Protein AF-A0A9D6YPX1-F1 (afdb_monomer_lite)

Structure (mmCIF, N/CA/C/O backbone):
data_AF-A0A9D6YPX1-F1
#
_entry.id   AF-A0A9D6YPX1-F1
#
loop_
_atom_site.group_PDB
_atom_site.id
_atom_site.type_symbol
_atom_site.label_atom_id
_atom_site.label_alt_id
_atom_site.label_comp_id
_atom_site.label_asym_id
_atom_site.label_entity_id
_atom_site.label_seq_id
_atom_site.pdbx_PDB_ins_code
_atom_site.Cartn_x
_atom_site.Cartn_y
_atom_site.Cartn_z
_atom_site.occupancy
_atom_site.B_iso_or_equiv
_atom_site.auth_seq_id
_atom_site.auth_comp_id
_atom_site.auth_asym_id
_atom_site.auth_atom_id
_atom_site.pdbx_PDB_model_num
ATOM 1 N N . GLU A 1 1 ? -7.934 15.910 8.943 1.00 64.44 1 GLU A N 1
ATOM 2 C CA . GLU A 1 1 ? -8.453 15.601 10.298 1.00 64.44 1 GLU A CA 1
ATOM 3 C C . GLU A 1 1 ? -9.911 15.114 10.303 1.00 64.44 1 GLU A C 1
ATOM 5 O O . GLU A 1 1 ? -10.186 14.083 10.907 1.00 64.44 1 GLU A O 1
ATOM 10 N N . ILE A 1 2 ? -10.821 15.772 9.571 1.00 85.50 2 ILE A N 1
ATOM 11 C CA . ILE A 1 2 ? -12.270 15.467 9.537 1.00 85.50 2 ILE A CA 1
ATOM 12 C C . ILE A 1 2 ? -12.591 13.997 9.208 1.00 85.50 2 ILE A C 1
ATOM 14 O O . ILE A 1 2 ? -13.389 13.378 9.906 1.00 85.50 2 ILE A O 1
ATOM 18 N N . THR A 1 3 ? -11.950 13.401 8.195 1.00 85.50 3 THR A N 1
ATOM 19 C CA . THR A 1 3 ? -12.213 12.003 7.797 1.00 85.50 3 THR A CA 1
ATOM 20 C C . THR A 1 3 ? -11.943 11.014 8.931 1.00 85.50 3 THR A C 1
ATOM 22 O O . THR A 1 3 ? -12.778 10.162 9.215 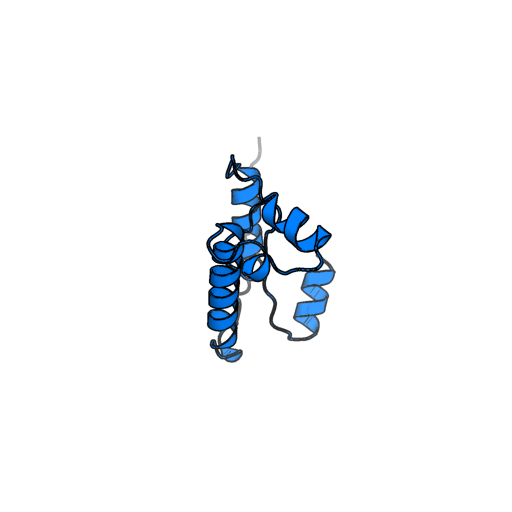1.00 85.50 3 THR A O 1
ATOM 25 N N . ARG A 1 4 ? -10.810 11.160 9.632 1.00 86.38 4 ARG A N 1
ATOM 26 C CA . ARG A 1 4 ? -10.447 10.293 10.765 1.00 86.38 4 ARG A CA 1
ATOM 27 C C . ARG A 1 4 ? -11.451 10.434 11.908 1.00 86.38 4 ARG A C 1
ATOM 29 O O . ARG A 1 4 ? -11.845 9.428 12.488 1.00 86.38 4 ARG A O 1
ATOM 36 N N . MET A 1 5 ? -11.858 11.665 12.228 1.00 86.06 5 MET A N 1
ATOM 37 C CA . MET A 1 5 ? -12.839 11.923 13.288 1.00 86.06 5 MET A CA 1
ATOM 38 C C . MET A 1 5 ? -14.180 11.256 12.975 1.00 86.06 5 MET A C 1
ATOM 40 O O . MET A 1 5 ? -14.659 10.479 13.791 1.00 86.06 5 MET A O 1
ATOM 44 N N . ARG A 1 6 ? -14.699 11.419 11.753 1.00 90.31 6 ARG A N 1
ATOM 45 C CA . ARG A 1 6 ? -15.957 10.785 11.322 1.00 90.31 6 ARG A CA 1
ATOM 46 C C . ARG A 1 6 ? -15.918 9.256 11.369 1.00 90.31 6 ARG A C 1
ATOM 48 O O . ARG A 1 6 ? -16.923 8.623 11.676 1.00 90.31 6 ARG A O 1
ATOM 55 N N . VAL A 1 7 ? -14.777 8.641 11.049 1.00 88.31 7 VAL A N 1
ATOM 56 C CA . VAL A 1 7 ? -14.619 7.179 11.147 1.00 88.31 7 VAL A CA 1
ATOM 57 C C . VAL A 1 7 ? -14.607 6.726 12.611 1.00 88.31 7 VAL A C 1
ATOM 59 O O . VAL A 1 7 ? -15.272 5.745 12.946 1.00 88.31 7 VAL A O 1
ATOM 62 N N . LYS A 1 8 ? -13.934 7.479 13.495 1.00 85.12 8 LYS A N 1
ATOM 63 C CA . LYS A 1 8 ? -13.953 7.231 14.946 1.00 85.12 8 LYS A CA 1
ATOM 64 C C . LYS A 1 8 ? -15.346 7.390 15.552 1.00 85.12 8 LYS A C 1
ATOM 66 O O . LYS A 1 8 ? -15.756 6.529 16.320 1.00 85.12 8 LYS A O 1
ATOM 71 N N . GLU A 1 9 ? -16.077 8.442 15.191 1.00 91.12 9 GLU A N 1
ATOM 72 C CA . GLU A 1 9 ? -17.453 8.693 15.654 1.00 91.12 9 GLU A CA 1
ATOM 73 C C . GLU A 1 9 ? -18.398 7.537 15.305 1.00 91.12 9 GLU A C 1
ATOM 75 O O . GLU A 1 9 ? -19.296 7.210 16.074 1.00 91.12 9 GLU A O 1
ATOM 80 N N . LYS A 1 10 ? -18.163 6.865 14.172 1.00 90.69 10 LYS A N 1
ATOM 81 C CA . LYS A 1 10 ? -18.927 5.682 13.747 1.00 90.69 10 LYS A CA 1
ATOM 82 C C . LYS A 1 10 ? -18.492 4.377 14.425 1.00 90.69 10 LYS A C 1
ATOM 84 O O . LYS A 1 10 ? -19.028 3.322 14.081 1.00 90.69 10 LYS A O 1
ATOM 89 N N . GLY A 1 11 ? -17.511 4.420 15.330 1.00 87.25 11 GLY A N 1
ATOM 90 C CA . GLY A 1 11 ? -16.998 3.246 16.039 1.00 87.25 11 GLY A CA 1
ATOM 91 C C . GLY A 1 11 ? -16.435 2.172 15.106 1.00 87.25 11 GLY A C 1
ATOM 92 O O . GLY A 1 11 ? -16.566 0.984 15.392 1.00 87.25 11 GLY A O 1
ATOM 93 N N . LYS A 1 12 ? -15.883 2.565 13.950 1.00 85.00 12 LYS A N 1
ATOM 94 C CA . LYS A 1 12 ? -15.321 1.628 12.971 1.00 85.00 12 LYS A CA 1
ATOM 95 C C . LYS A 1 12 ? -13.806 1.559 13.104 1.00 85.00 12 LYS A C 1
ATOM 97 O O . LYS A 1 12 ? -13.138 2.592 13.168 1.00 85.00 12 LYS A O 1
ATOM 102 N N . ASP A 1 13 ? -13.278 0.339 13.085 1.00 86.12 13 ASP A N 1
ATOM 103 C CA . ASP A 1 13 ? -11.842 0.116 12.975 1.00 86.12 13 ASP A CA 1
ATOM 104 C C . ASP A 1 13 ? -11.325 0.643 11.636 1.00 86.12 13 ASP A C 1
ATOM 106 O O . ASP A 1 13 ? -11.948 0.471 10.587 1.00 86.12 13 ASP A O 1
ATOM 110 N N . TYR A 1 14 ? -10.164 1.292 11.675 1.00 88.44 14 TYR A N 1
ATOM 111 C CA . TYR A 1 14 ? -9.505 1.830 10.493 1.00 88.44 14 TYR A CA 1
ATOM 112 C C . TYR A 1 14 ? -7.998 1.654 10.587 1.00 88.44 14 TYR A C 1
ATOM 114 O O . TYR A 1 14 ? -7.437 1.576 11.677 1.00 88.44 14 TYR A O 1
ATOM 122 N N . ALA A 1 15 ? -7.346 1.623 9.433 1.00 91.88 15 ALA A N 1
ATOM 123 C CA . ALA A 1 15 ? -5.902 1.565 9.295 1.00 91.88 15 ALA A CA 1
ATOM 124 C C . ALA A 1 15 ? -5.458 2.553 8.219 1.00 91.88 15 ALA A C 1
ATOM 126 O O . ALA A 1 15 ? -6.235 2.889 7.325 1.00 91.88 15 ALA A O 1
ATOM 127 N N . PHE A 1 16 ? -4.205 2.983 8.285 1.00 93.50 16 PHE A N 1
ATOM 128 C CA . PHE A 1 16 ? -3.581 3.707 7.185 1.00 93.50 16 PHE A CA 1
ATOM 129 C C . PHE A 1 16 ? -2.787 2.746 6.305 1.00 93.50 16 PHE A C 1
ATOM 131 O O . PHE A 1 16 ? -2.193 1.795 6.804 1.00 93.50 16 PHE A O 1
ATOM 138 N N . LEU A 1 17 ? -2.756 3.022 5.006 1.00 94.19 17 LEU A N 1
ATOM 139 C CA . LEU A 1 17 ? -1.850 2.413 4.041 1.00 94.19 17 LEU A CA 1
ATOM 140 C C . LEU A 1 17 ? -1.074 3.550 3.392 1.00 94.19 17 LEU A C 1
ATOM 142 O O . LEU A 1 17 ? -1.686 4.502 2.908 1.00 94.19 17 LEU A O 1
ATOM 146 N N . LEU A 1 18 ? 0.251 3.454 3.386 1.00 93.12 18 LEU A N 1
ATOM 147 C CA . LEU A 1 18 ? 1.079 4.355 2.601 1.00 93.12 18 LEU A CA 1
ATOM 148 C C . LEU A 1 18 ? 1.452 3.641 1.303 1.00 93.12 18 LEU A C 1
ATOM 150 O O . LEU A 1 18 ? 2.121 2.609 1.327 1.00 93.12 18 LEU A O 1
ATOM 154 N N . ASN A 1 19 ? 0.975 4.173 0.184 1.00 94.19 19 ASN A N 1
ATOM 155 C CA . ASN A 1 19 ? 1.211 3.641 -1.150 1.00 94.19 19 ASN A CA 1
ATOM 156 C C . ASN A 1 19 ? 1.943 4.657 -2.030 1.00 94.19 19 ASN A C 1
ATOM 158 O O . ASN A 1 19 ? 2.057 5.829 -1.675 1.00 94.19 19 ASN A O 1
ATOM 162 N N . GLN A 1 20 ? 2.432 4.193 -3.183 1.00 92.94 20 GLN A N 1
ATOM 163 C CA . GLN A 1 20 ? 3.216 5.001 -4.121 1.00 92.94 20 GLN A CA 1
ATOM 164 C C . GLN A 1 20 ? 4.482 5.599 -3.474 1.00 92.94 20 GLN A C 1
ATOM 166 O O . GLN A 1 20 ? 4.868 6.734 -3.747 1.00 92.94 20 GLN A O 1
ATOM 171 N N . CYS A 1 21 ? 5.135 4.827 -2.598 1.00 91.81 21 CYS A N 1
ATOM 172 C CA . CYS A 1 21 ? 6.395 5.229 -1.978 1.00 91.81 21 CYS A CA 1
ATOM 173 C C . CYS A 1 21 ? 7.548 5.128 -2.998 1.00 91.81 21 CYS A C 1
ATOM 175 O O . CYS A 1 21 ? 7.735 4.055 -3.574 1.00 91.81 21 CYS A O 1
ATOM 177 N N . PRO A 1 22 ? 8.360 6.178 -3.212 1.00 88.38 22 PRO A N 1
ATOM 178 C CA . PRO A 1 22 ? 9.504 6.109 -4.122 1.00 88.38 22 PRO A CA 1
ATOM 179 C C . PRO A 1 22 ? 10.452 4.937 -3.772 1.00 88.38 22 PRO A C 1
ATOM 181 O O . PRO A 1 22 ? 10.882 4.855 -2.621 1.00 88.38 22 PRO A O 1
ATOM 184 N N . PRO A 1 23 ? 10.811 4.037 -4.714 1.00 76.06 23 PRO A N 1
ATOM 185 C CA . PRO A 1 23 ? 11.587 2.826 -4.409 1.00 76.06 23 PRO A CA 1
ATOM 186 C C . PRO A 1 23 ? 13.024 3.100 -3.956 1.00 76.06 23 PRO A C 1
ATOM 188 O O . PRO A 1 23 ? 13.579 2.343 -3.169 1.00 76.06 23 PRO A O 1
ATOM 191 N N . ALA A 1 24 ? 13.636 4.171 -4.468 1.00 62.25 24 ALA A N 1
ATOM 192 C CA . ALA A 1 24 ? 15.069 4.422 -4.310 1.00 62.25 24 ALA A CA 1
ATOM 193 C C . ALA A 1 24 ? 15.435 5.191 -3.032 1.00 62.25 24 ALA A C 1
ATOM 195 O O . ALA A 1 24 ? 16.614 5.344 -2.729 1.00 62.25 24 ALA A O 1
ATOM 196 N N . GLN A 1 25 ? 14.455 5.697 -2.279 1.00 57.69 25 GLN A N 1
ATOM 197 C CA . GLN A 1 25 ? 14.710 6.462 -1.064 1.00 57.69 25 GLN A CA 1
ATOM 198 C C . GLN A 1 25 ? 13.556 6.239 -0.086 1.00 57.69 25 GLN A C 1
ATOM 200 O O . GLN A 1 25 ? 12.473 6.808 -0.259 1.00 57.69 25 GLN A O 1
ATOM 205 N N . GLN A 1 26 ? 13.807 5.503 1.003 1.00 63.56 26 GLN A N 1
ATOM 206 C CA . GLN A 1 26 ? 13.113 5.760 2.269 1.00 63.56 26 GLN A CA 1
ATOM 207 C C . GLN A 1 26 ? 13.527 7.159 2.730 1.00 63.56 26 GLN A C 1
ATOM 209 O O . GLN A 1 26 ? 14.364 7.351 3.603 1.00 63.56 26 GLN A O 1
ATOM 214 N N . SER A 1 27 ? 13.019 8.171 2.030 1.00 75.69 27 SER A N 1
ATOM 215 C CA . SER A 1 27 ? 13.316 9.553 2.350 1.00 75.69 27 SER A CA 1
ATOM 216 C C . SER A 1 27 ? 12.831 9.820 3.770 1.00 75.69 27 SER A C 1
ATOM 218 O O . SER A 1 27 ? 11.802 9.283 4.193 1.00 75.69 27 SER A O 1
ATOM 220 N N . ALA A 1 28 ? 13.514 10.715 4.483 1.00 83.00 28 ALA A N 1
ATOM 221 C CA . ALA A 1 28 ? 13.088 11.159 5.810 1.00 83.00 28 ALA A CA 1
ATOM 222 C C . ALA A 1 28 ? 11.600 11.575 5.839 1.00 83.00 28 ALA A C 1
ATOM 224 O O . ALA A 1 28 ? 10.923 11.434 6.855 1.00 83.00 28 ALA A O 1
ATOM 225 N N . ARG A 1 29 ? 11.057 12.027 4.698 1.00 84.88 29 ARG A N 1
ATOM 226 C CA . ARG A 1 29 ? 9.636 12.342 4.518 1.00 84.88 29 ARG A CA 1
ATOM 227 C C . ARG A 1 29 ? 8.724 11.114 4.618 1.00 84.88 29 ARG A C 1
ATOM 229 O O . ARG A 1 29 ? 7.686 11.201 5.271 1.00 84.88 29 ARG A O 1
ATOM 236 N N . VAL A 1 30 ? 9.082 9.998 3.979 1.00 87.12 30 VAL A N 1
ATOM 237 C CA . VAL A 1 30 ? 8.313 8.741 4.041 1.00 87.12 30 VAL A CA 1
ATOM 238 C C . VAL A 1 30 ? 8.333 8.194 5.465 1.00 87.12 30 VAL A C 1
ATOM 240 O O . VAL A 1 30 ? 7.280 7.864 6.006 1.00 87.12 30 VAL A O 1
ATOM 243 N N . GLU A 1 31 ? 9.500 8.187 6.111 1.00 88.00 31 GLU A N 1
ATOM 244 C CA . GLU A 1 31 ? 9.630 7.730 7.497 1.00 88.00 31 GLU A CA 1
ATOM 245 C C . GLU A 1 31 ? 8.841 8.593 8.484 1.00 88.00 31 GLU A C 1
ATOM 247 O O . GLU A 1 31 ? 8.141 8.070 9.354 1.00 88.00 31 GLU A O 1
ATOM 252 N N . LEU A 1 32 ? 8.928 9.920 8.355 1.00 88.75 32 LEU A N 1
ATOM 253 C CA . LEU A 1 32 ? 8.187 10.848 9.205 1.00 88.75 32 LEU A CA 1
ATOM 254 C C . LEU A 1 32 ? 6.676 10.664 9.028 1.00 88.75 32 LEU A C 1
ATOM 256 O O . LEU A 1 32 ? 5.942 10.596 10.016 1.00 88.75 32 LEU A O 1
ATOM 260 N N . GLY A 1 33 ? 6.218 10.525 7.781 1.00 88.88 33 GLY A N 1
ATOM 261 C CA . GLY A 1 33 ? 4.823 10.226 7.467 1.00 88.88 33 GLY A CA 1
ATOM 262 C C . GLY A 1 33 ? 4.371 8.900 8.077 1.00 88.88 33 GLY A C 1
ATOM 263 O O . GLY A 1 33 ? 3.332 8.849 8.736 1.00 88.88 33 GLY A O 1
ATOM 264 N N . ALA A 1 34 ? 5.176 7.845 7.937 1.00 90.94 34 ALA A N 1
ATOM 265 C CA . ALA A 1 34 ? 4.889 6.536 8.511 1.00 90.94 34 ALA A CA 1
ATOM 266 C C . ALA A 1 34 ? 4.766 6.598 10.044 1.00 90.94 34 ALA A C 1
ATOM 268 O O . ALA A 1 34 ? 3.775 6.123 10.602 1.00 90.94 34 ALA A O 1
ATOM 269 N N . LYS A 1 35 ? 5.713 7.258 10.728 1.00 90.38 35 LYS A N 1
ATOM 270 C CA . LYS A 1 35 ? 5.681 7.455 12.189 1.00 90.38 35 LYS A CA 1
ATOM 271 C C . LYS A 1 35 ? 4.431 8.221 12.632 1.00 90.38 35 LYS A C 1
ATOM 273 O O . LYS A 1 35 ? 3.764 7.810 13.583 1.00 90.38 35 LYS A O 1
ATOM 278 N N . ALA A 1 36 ? 4.070 9.291 11.923 1.00 90.88 36 ALA A N 1
ATOM 279 C CA . ALA A 1 36 ? 2.875 10.074 12.227 1.00 90.88 36 ALA A CA 1
ATOM 280 C C . ALA A 1 36 ? 1.580 9.257 12.050 1.00 90.88 36 ALA A C 1
ATOM 282 O O . ALA A 1 36 ? 0.699 9.289 12.911 1.00 90.88 36 ALA A O 1
ATOM 283 N N . LEU A 1 37 ? 1.462 8.488 10.962 1.00 90.88 37 LEU A N 1
ATOM 284 C CA . LEU A 1 37 ? 0.296 7.636 10.696 1.00 90.88 37 LEU A CA 1
ATOM 285 C C . LEU A 1 37 ? 0.176 6.496 11.713 1.00 90.88 37 LEU A C 1
ATOM 287 O O . LEU A 1 37 ? -0.923 6.226 12.208 1.00 90.88 37 LEU A O 1
ATOM 291 N N . GLN A 1 38 ? 1.302 5.883 12.085 1.00 90.25 38 GLN A N 1
ATOM 292 C CA . GLN A 1 38 ? 1.348 4.858 13.123 1.00 90.25 38 GLN A CA 1
ATOM 293 C C . GLN A 1 38 ? 0.793 5.395 14.449 1.00 90.25 38 GLN A C 1
ATOM 295 O O . GLN A 1 38 ? -0.083 4.759 15.039 1.00 90.25 38 GLN A O 1
ATOM 300 N N . ALA A 1 39 ? 1.217 6.594 14.867 1.00 88.25 39 ALA A N 1
ATOM 301 C CA . ALA A 1 39 ? 0.744 7.241 16.092 1.00 88.25 39 ALA A CA 1
ATOM 302 C C . ALA A 1 39 ? -0.761 7.589 16.073 1.00 88.25 39 ALA A C 1
ATOM 304 O O . ALA A 1 39 ? -1.393 7.667 17.125 1.00 88.25 39 ALA A O 1
ATOM 305 N N . MET A 1 40 ? -1.363 7.782 14.893 1.00 84.88 40 MET A N 1
ATOM 306 C CA . MET A 1 40 ? -2.764 8.206 14.757 1.00 84.88 40 MET A CA 1
ATOM 307 C C . MET A 1 40 ? -3.799 7.071 14.709 1.00 84.88 40 MET A C 1
ATOM 309 O O . MET A 1 40 ? -4.991 7.339 14.899 1.00 84.88 40 MET A O 1
ATOM 313 N N . GLY A 1 41 ? -3.410 5.832 14.402 1.00 77.19 41 GLY A N 1
ATOM 314 C CA . GLY A 1 41 ? -4.386 4.739 14.238 1.00 77.19 41 GLY A CA 1
ATOM 315 C C . GLY A 1 41 ? -3.855 3.425 13.665 1.00 77.19 41 GLY A C 1
ATOM 316 O O . GLY A 1 41 ? -4.651 2.554 13.309 1.00 77.19 41 GLY A O 1
ATOM 317 N N . GLY A 1 42 ? -2.533 3.264 13.583 1.00 85.06 42 GLY A N 1
ATOM 318 C CA . GLY A 1 42 ? -1.886 2.070 13.046 1.00 85.06 42 GLY A CA 1
ATOM 319 C C . GLY A 1 42 ? -1.762 2.087 11.522 1.00 85.06 42 GLY A C 1
ATOM 320 O O . GLY A 1 42 ? -2.744 2.268 10.798 1.00 85.06 42 GLY A O 1
ATOM 321 N N . LEU A 1 43 ? -0.541 1.852 11.061 1.00 92.44 43 LEU A N 1
ATOM 322 C CA . LEU A 1 43 ? -0.135 1.758 9.669 1.00 92.44 43 LEU A CA 1
ATOM 323 C C . LEU A 1 43 ? -0.031 0.281 9.270 1.00 92.44 43 LEU A C 1
ATOM 325 O O . LEU A 1 43 ? 0.481 -0.538 10.033 1.00 92.44 43 LEU A O 1
ATOM 329 N N . LEU A 1 44 ? -0.557 -0.067 8.099 1.00 94.31 44 LEU A N 1
ATOM 330 C CA . LEU A 1 44 ? -0.361 -1.382 7.499 1.00 94.31 44 LEU A CA 1
ATOM 331 C C . LEU A 1 44 ? 1.076 -1.515 6.993 1.00 94.31 44 LEU A C 1
ATOM 333 O O . LEU A 1 44 ? 1.690 -0.537 6.569 1.00 94.31 44 LEU A O 1
ATOM 337 N N . ALA A 1 45 ? 1.578 -2.743 7.031 1.00 90.94 45 ALA A N 1
ATOM 338 C CA . ALA A 1 45 ? 2.864 -3.114 6.460 1.00 90.94 45 ALA A CA 1
ATOM 339 C C . ALA A 1 45 ? 2.640 -4.110 5.307 1.00 90.94 45 ALA A C 1
ATOM 341 O O . ALA A 1 45 ? 1.699 -4.903 5.397 1.00 90.94 45 ALA A O 1
ATOM 342 N N . PRO A 1 46 ? 3.479 -4.093 4.259 1.00 92.81 46 PRO A N 1
ATOM 343 C CA . PRO A 1 46 ? 4.581 -3.159 4.024 1.00 92.81 46 PRO A CA 1
ATOM 344 C C . PRO A 1 46 ? 4.080 -1.781 3.552 1.00 92.81 46 PRO A C 1
ATOM 346 O O . PRO A 1 46 ? 2.898 -1.597 3.249 1.00 92.81 46 PRO A O 1
ATOM 349 N N . LEU A 1 47 ? 4.987 -0.800 3.480 1.00 93.31 47 LEU A N 1
ATOM 350 C CA . LEU A 1 47 ? 4.741 0.393 2.664 1.00 93.31 47 LEU A CA 1
ATOM 351 C C . LEU A 1 47 ? 4.778 -0.039 1.195 1.00 93.31 47 LEU A C 1
ATOM 353 O O . LEU A 1 47 ? 5.698 -0.746 0.794 1.00 93.31 47 LEU A O 1
ATOM 357 N N . VAL A 1 48 ? 3.804 0.386 0.394 1.00 94.44 48 VAL A N 1
ATOM 358 C CA . VAL A 1 48 ? 3.713 -0.042 -1.008 1.00 94.44 48 VAL A CA 1
ATOM 359 C C . VAL A 1 48 ? 4.491 0.928 -1.886 1.00 94.44 48 VAL A C 1
ATOM 361 O O . VAL A 1 48 ? 4.167 2.122 -1.943 1.00 94.44 48 VAL A O 1
ATOM 364 N N . SER A 1 49 ? 5.512 0.427 -2.579 1.00 93.56 49 SER A N 1
ATOM 365 C CA . SER A 1 49 ? 6.338 1.245 -3.460 1.00 93.56 49 SER A CA 1
ATOM 366 C C . SER A 1 49 ? 5.616 1.626 -4.755 1.00 93.56 49 SER A C 1
ATOM 368 O O . SER A 1 49 ? 4.769 0.896 -5.265 1.00 93.56 49 SER A O 1
ATOM 370 N N . SER A 1 50 ? 5.967 2.773 -5.335 1.00 93.69 50 SER A N 1
ATOM 371 C CA . SER A 1 50 ? 5.567 3.123 -6.700 1.00 93.69 50 SER A CA 1
ATOM 372 C C . SER A 1 50 ? 6.394 2.293 -7.685 1.00 93.69 50 SER A C 1
ATOM 374 O O . SER A 1 50 ? 7.577 2.573 -7.891 1.00 93.69 50 SER A O 1
ATOM 376 N N . ARG A 1 51 ? 5.787 1.256 -8.267 1.00 93.56 51 ARG A N 1
ATOM 377 C CA . ARG A 1 51 ? 6.421 0.343 -9.233 1.00 93.56 51 ARG A CA 1
ATOM 378 C C . ARG A 1 51 ? 5.665 0.345 -10.554 1.00 93.56 51 ARG A C 1
ATOM 380 O O . ARG A 1 51 ? 4.441 0.469 -10.562 1.00 93.56 51 ARG A O 1
ATOM 387 N N . VAL A 1 52 ? 6.402 0.139 -11.644 1.00 96.06 52 VAL A N 1
ATOM 388 C CA . VAL A 1 52 ? 5.842 0.031 -12.999 1.00 96.06 52 VAL A CA 1
ATOM 389 C C . VAL A 1 52 ? 4.891 -1.164 -13.113 1.00 96.06 52 VAL A C 1
ATOM 391 O O . VAL A 1 52 ? 3.837 -1.023 -13.718 1.00 96.06 52 VAL A O 1
ATOM 394 N N . ASP A 1 53 ? 5.174 -2.287 -12.442 1.00 97.56 53 ASP A N 1
ATOM 395 C CA . ASP A 1 53 ? 4.306 -3.477 -12.446 1.00 97.56 53 ASP A CA 1
ATOM 396 C C . ASP A 1 53 ? 2.850 -3.165 -12.065 1.00 97.56 53 ASP A C 1
ATOM 398 O O . ASP A 1 53 ? 1.934 -3.711 -12.673 1.00 97.56 53 ASP A O 1
ATOM 402 N N . TYR A 1 54 ? 2.608 -2.254 -11.110 1.00 97.38 54 TYR A N 1
ATOM 403 C CA . TYR A 1 54 ? 1.242 -1.839 -10.757 1.00 97.38 54 TYR A CA 1
ATOM 404 C C . TYR A 1 54 ? 0.544 -1.106 -11.910 1.00 97.38 54 TYR A C 1
ATOM 406 O O . TYR A 1 54 ? -0.656 -1.283 -12.112 1.00 97.38 54 TYR A O 1
ATOM 414 N N . GLN A 1 55 ? 1.283 -0.282 -12.656 1.00 97.19 55 GLN A N 1
ATOM 415 C CA . GLN A 1 55 ? 0.758 0.477 -13.792 1.00 97.19 55 GLN A CA 1
ATOM 416 C C . GLN A 1 55 ? 0.505 -0.438 -14.996 1.00 97.19 55 GLN A C 1
ATOM 418 O O . GLN A 1 55 ? -0.561 -0.358 -15.604 1.00 97.19 55 GLN A O 1
ATOM 423 N N . GLU A 1 56 ? 1.427 -1.355 -15.296 1.00 98.19 56 GLU A N 1
ATOM 424 C CA . GLU A 1 56 ? 1.264 -2.318 -16.390 1.00 98.19 56 GLU A CA 1
ATOM 425 C C . GLU A 1 56 ? 0.148 -3.328 -16.118 1.00 98.19 56 GLU A C 1
ATOM 427 O O . GLU A 1 56 ? -0.669 -3.591 -17.003 1.00 98.19 56 GLU A O 1
ATOM 432 N N . ALA A 1 57 ? 0.042 -3.836 -14.886 1.00 98.31 57 ALA A N 1
ATOM 433 C CA . ALA A 1 57 ? -1.067 -4.700 -14.497 1.00 98.31 57 ALA A CA 1
ATOM 434 C C . ALA A 1 57 ? -2.413 -3.979 -14.685 1.00 98.31 57 ALA A C 1
ATOM 436 O O . ALA A 1 57 ? -3.312 -4.516 -15.334 1.00 98.31 57 ALA A O 1
ATOM 437 N N . ALA A 1 58 ? -2.523 -2.725 -14.224 1.00 97.69 58 ALA A N 1
ATOM 438 C CA . ALA A 1 58 ? -3.727 -1.917 -14.405 1.00 97.69 58 ALA A CA 1
ATOM 439 C C . ALA A 1 58 ? -4.061 -1.676 -15.888 1.00 97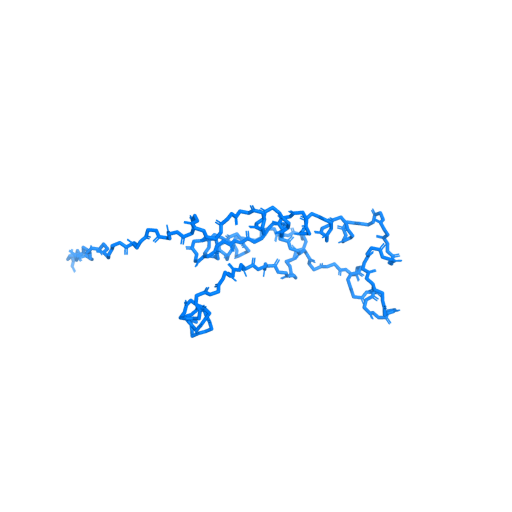.69 58 ALA A C 1
ATOM 441 O O . ALA A 1 58 ? -5.220 -1.812 -16.280 1.00 97.69 58 ALA A O 1
ATOM 442 N N . ARG A 1 59 ? -3.057 -1.384 -16.730 1.00 98.19 59 ARG A N 1
ATOM 443 C CA . ARG A 1 59 ? -3.229 -1.199 -18.183 1.00 98.19 59 ARG A CA 1
ATOM 444 C C . ARG A 1 59 ? -3.801 -2.445 -18.867 1.00 98.19 59 ARG A C 1
ATOM 446 O O . ARG A 1 59 ? -4.548 -2.322 -19.833 1.00 98.19 59 ARG A O 1
ATOM 453 N N . LEU A 1 60 ? -3.456 -3.631 -18.371 1.00 98.31 60 LEU A N 1
ATOM 454 C CA . LEU A 1 60 ? -3.929 -4.920 -18.882 1.00 98.31 60 LEU A CA 1
ATOM 455 C C . LEU A 1 60 ? -5.213 -5.422 -18.197 1.00 98.31 60 LEU A C 1
ATOM 457 O O . LEU A 1 60 ? -5.676 -6.514 -18.526 1.00 98.31 60 LEU A O 1
ATOM 461 N N . GLY A 1 61 ? -5.779 -4.664 -17.251 1.00 98.12 61 GLY A N 1
ATOM 462 C CA . GLY A 1 61 ? -6.957 -5.077 -16.482 1.00 98.12 61 GLY A CA 1
ATOM 463 C C . GLY A 1 61 ? -6.691 -6.244 -15.526 1.00 98.12 61 GLY A C 1
ATOM 464 O O . GLY A 1 61 ? -7.594 -7.031 -15.261 1.00 98.12 61 GLY A O 1
ATOM 465 N N . ARG A 1 62 ? -5.454 -6.381 -15.039 1.00 98.50 62 ARG A N 1
ATOM 466 C CA . ARG A 1 62 ? -4.995 -7.468 -14.164 1.00 98.50 62 ARG A CA 1
ATOM 467 C C . ARG A 1 62 ? -4.569 -6.951 -12.794 1.00 98.50 62 ARG A C 1
ATOM 469 O O . ARG A 1 62 ? -4.159 -5.800 -12.642 1.00 98.50 62 ARG A O 1
ATOM 476 N N . GLY A 1 63 ? -4.583 -7.831 -11.799 1.00 97.88 63 GLY A N 1
ATOM 477 C CA . GLY A 1 63 ? -3.827 -7.641 -10.565 1.00 97.88 63 GLY A CA 1
ATOM 478 C C . GLY A 1 63 ? -2.335 -7.928 -10.770 1.00 97.88 63 GLY A C 1
ATOM 479 O O . GLY A 1 63 ? -1.953 -8.735 -11.616 1.00 97.88 63 GLY A O 1
ATOM 480 N N . VAL A 1 64 ? -1.460 -7.329 -9.956 1.00 98.12 64 VAL A N 1
ATOM 481 C CA . VAL A 1 64 ? -0.005 -7.588 -10.041 1.00 98.12 64 VAL A CA 1
ATOM 482 C C . VAL A 1 64 ? 0.364 -9.055 -9.818 1.00 98.12 64 VAL A C 1
ATOM 484 O O . VAL A 1 64 ? 1.307 -9.536 -10.432 1.00 98.12 64 VAL A O 1
ATOM 487 N N . GLY A 1 65 ? -0.423 -9.788 -9.022 1.00 98.25 65 GLY A N 1
ATOM 488 C CA . GLY A 1 65 ? -0.260 -11.234 -8.843 1.00 98.25 65 GLY A CA 1
ATOM 489 C C . GLY A 1 65 ? -0.628 -12.075 -10.070 1.00 98.25 65 GLY A C 1
ATOM 490 O O . GLY A 1 65 ? -0.207 -13.219 -10.148 1.00 98.25 65 GLY A O 1
ATOM 491 N N . GLU A 1 66 ? -1.384 -11.526 -11.024 1.00 98.44 66 GLU A N 1
ATOM 492 C CA . GLU A 1 66 ? -1.735 -12.175 -12.299 1.00 98.44 66 GLU A CA 1
ATOM 493 C C . GLU A 1 66 ? -0.834 -11.700 -13.450 1.00 98.44 66 GLU A C 1
ATOM 495 O O . GLU A 1 66 ? -0.678 -12.384 -14.460 1.00 98.44 66 GLU A O 1
ATOM 500 N N . PHE A 1 67 ? -0.282 -10.491 -13.329 1.00 98.38 67 PHE A N 1
ATOM 501 C CA . PHE A 1 67 ? 0.641 -9.912 -14.299 1.00 98.38 67 PHE A CA 1
ATOM 502 C C . PHE A 1 67 ? 2.057 -10.481 -14.149 1.00 98.38 67 PHE A C 1
ATOM 504 O O . PHE A 1 67 ? 2.619 -10.974 -15.122 1.00 98.38 67 PHE A O 1
ATOM 511 N N . ASN A 1 68 ? 2.608 -10.434 -12.933 1.00 98.25 68 ASN A N 1
ATOM 512 C CA . ASN A 1 68 ? 3.941 -10.929 -12.603 1.00 98.25 68 ASN A CA 1
ATOM 513 C C . ASN A 1 68 ? 3.904 -11.601 -11.213 1.00 98.25 68 ASN A C 1
ATOM 515 O O . ASN A 1 68 ? 4.219 -10.952 -10.211 1.00 98.25 68 ASN A O 1
ATOM 519 N N . PRO A 1 69 ? 3.477 -12.878 -11.126 1.00 98.19 69 PRO A N 1
ATOM 520 C CA . PRO A 1 69 ? 3.227 -13.567 -9.853 1.00 98.19 69 PRO A CA 1
ATOM 521 C C . PRO A 1 69 ? 4.444 -13.649 -8.920 1.00 98.19 69 PRO A C 1
ATOM 523 O O . PRO A 1 69 ? 4.287 -13.666 -7.693 1.00 98.19 69 PRO A O 1
ATOM 526 N N . ASP A 1 70 ? 5.643 -13.674 -9.501 1.00 98.00 70 ASP A N 1
ATOM 527 C CA . ASP A 1 70 ? 6.925 -13.771 -8.796 1.00 98.00 70 ASP A CA 1
ATOM 528 C C . ASP A 1 70 ? 7.612 -12.402 -8.645 1.00 98.00 70 ASP A C 1
ATOM 530 O O . ASP A 1 70 ? 8.718 -12.297 -8.119 1.00 98.00 70 ASP A O 1
ATOM 534 N N . GLY A 1 71 ? 6.952 -11.330 -9.094 1.00 97.06 71 GLY A N 1
ATOM 535 C CA . GLY A 1 71 ? 7.448 -9.966 -8.994 1.00 97.06 71 GLY A CA 1
ATOM 536 C C . GLY A 1 71 ? 7.320 -9.375 -7.592 1.00 97.06 71 GLY A C 1
ATOM 537 O O . GLY A 1 71 ? 6.419 -9.708 -6.818 1.00 97.06 71 GLY A O 1
ATOM 538 N N . VAL A 1 72 ? 8.170 -8.389 -7.303 1.00 96.38 72 VAL A N 1
ATOM 539 C CA . VAL A 1 72 ? 8.192 -7.691 -6.005 1.00 96.38 72 VAL A CA 1
ATOM 540 C C . VAL A 1 72 ? 6.854 -7.005 -5.699 1.00 96.38 72 VAL A C 1
ATOM 542 O O . VAL A 1 72 ? 6.419 -6.970 -4.555 1.00 96.38 72 VAL A O 1
ATOM 545 N N . ALA A 1 73 ? 6.148 -6.493 -6.714 1.00 96.94 73 ALA A N 1
ATOM 546 C CA . ALA A 1 73 ? 4.820 -5.906 -6.517 1.00 96.94 73 ALA A CA 1
ATOM 547 C C . ALA A 1 73 ? 3.776 -6.951 -6.072 1.00 96.94 73 ALA A C 1
ATOM 549 O O . ALA A 1 73 ? 2.927 -6.672 -5.225 1.00 96.94 73 ALA A O 1
ATOM 550 N N . ALA A 1 74 ? 3.838 -8.170 -6.615 1.00 98.31 74 ALA A N 1
ATOM 551 C CA . ALA A 1 74 ? 2.965 -9.258 -6.185 1.00 98.31 74 ALA A CA 1
ATOM 552 C C . ALA A 1 74 ? 3.288 -9.700 -4.751 1.00 98.31 74 ALA A C 1
ATOM 554 O O . ALA A 1 74 ? 2.374 -9.950 -3.962 1.00 98.31 74 ALA A O 1
ATOM 555 N N . GLU A 1 75 ? 4.572 -9.746 -4.392 1.00 97.88 75 GLU A N 1
ATOM 556 C CA . GLU A 1 75 ? 5.022 -10.007 -3.025 1.00 97.88 75 GLU A CA 1
ATOM 557 C C . GLU A 1 75 ? 4.518 -8.947 -2.034 1.00 97.88 75 GLU A C 1
ATOM 559 O O . GLU A 1 75 ? 3.863 -9.309 -1.057 1.00 97.88 75 GLU A O 1
ATOM 564 N N . GLU A 1 76 ? 4.677 -7.655 -2.336 1.00 96.69 76 GLU A N 1
ATOM 565 C CA . GLU A 1 76 ? 4.150 -6.554 -1.513 1.00 96.69 76 GLU A CA 1
ATOM 566 C C . GLU A 1 76 ? 2.639 -6.694 -1.249 1.00 96.69 76 GLU A C 1
ATOM 568 O O .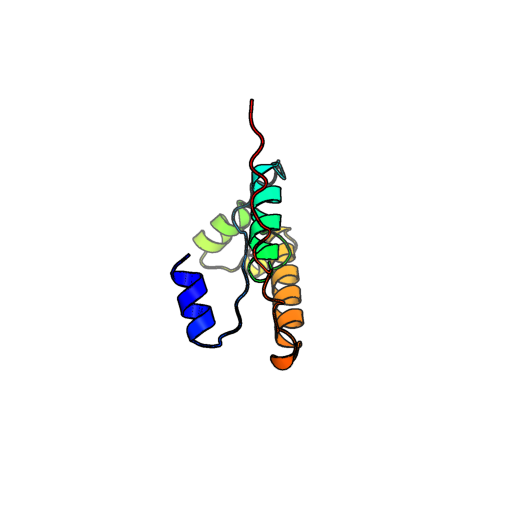 GLU A 1 76 ? 2.173 -6.465 -0.131 1.00 96.69 76 GLU A O 1
ATOM 573 N N . MET A 1 77 ? 1.852 -7.108 -2.251 1.00 97.75 77 MET A N 1
ATOM 574 C CA . MET A 1 77 ? 0.412 -7.342 -2.074 1.00 97.75 77 MET A CA 1
ATOM 575 C C . MET A 1 77 ? 0.109 -8.569 -1.208 1.00 97.75 77 MET A C 1
ATOM 577 O O . MET A 1 77 ? -0.835 -8.535 -0.410 1.00 97.75 77 MET A O 1
ATOM 581 N N . ARG A 1 78 ? 0.902 -9.643 -1.319 1.00 98.19 78 ARG A N 1
ATOM 582 C CA . ARG A 1 78 ? 0.775 -10.823 -0.445 1.00 98.19 78 ARG A CA 1
ATOM 583 C C . ARG A 1 78 ? 1.067 -10.460 1.010 1.00 98.19 78 ARG A C 1
ATOM 585 O O . ARG A 1 78 ? 0.293 -10.838 1.896 1.00 98.19 78 ARG A O 1
ATOM 592 N N . GLU A 1 79 ? 2.128 -9.699 1.257 1.00 97.75 79 GLU A N 1
ATOM 593 C CA . GLU A 1 79 ? 2.489 -9.223 2.593 1.00 97.75 79 GLU A CA 1
ATOM 594 C C . GLU A 1 79 ? 1.438 -8.262 3.163 1.00 97.75 79 GLU A C 1
ATOM 596 O O . GLU A 1 79 ? 0.998 -8.426 4.305 1.00 97.75 79 GLU A O 1
ATOM 601 N N . LEU A 1 80 ? 0.947 -7.319 2.349 1.00 97.06 80 LEU A N 1
ATOM 602 C CA . LEU A 1 80 ? -0.122 -6.401 2.744 1.00 97.06 80 LEU A CA 1
ATOM 603 C C . LEU A 1 80 ? -1.381 -7.170 3.157 1.00 97.06 80 LEU A C 1
ATOM 605 O O . LEU A 1 80 ? -1.988 -6.888 4.196 1.00 97.06 80 LEU A O 1
ATOM 609 N N . TRP A 1 81 ? -1.755 -8.191 2.384 1.00 96.75 81 TRP A N 1
ATOM 610 C CA . TRP A 1 81 ? -2.890 -9.043 2.719 1.00 96.75 81 TRP A CA 1
ATOM 611 C C . TRP A 1 81 ? -2.667 -9.828 4.016 1.00 96.75 81 TRP A C 1
ATOM 613 O O . TRP A 1 81 ? -3.595 -9.996 4.812 1.00 96.75 81 TRP A O 1
ATOM 623 N N . ALA A 1 82 ? -1.443 -10.290 4.279 1.00 96.38 82 ALA A N 1
ATOM 624 C CA . ALA A 1 82 ? -1.098 -10.918 5.551 1.00 96.38 82 ALA A CA 1
ATOM 625 C C . ALA A 1 82 ? -1.258 -9.945 6.735 1.00 96.38 82 ALA A C 1
ATOM 627 O O . ALA A 1 82 ? -1.862 -10.321 7.744 1.00 96.38 82 ALA A O 1
ATOM 628 N N . SER A 1 83 ? -0.817 -8.690 6.591 1.00 93.81 83 SER A N 1
ATOM 629 C CA . SER A 1 83 ? -0.979 -7.638 7.606 1.00 93.81 83 SER A CA 1
ATOM 630 C C . SER A 1 83 ? -2.452 -7.332 7.899 1.00 93.81 83 SER A C 1
ATOM 632 O O . SER A 1 83 ? -2.872 -7.298 9.061 1.00 93.81 83 SER A O 1
ATOM 634 N N . ILE A 1 84 ? -3.275 -7.212 6.851 1.00 94.25 84 ILE A N 1
ATOM 635 C CA . ILE A 1 84 ? -4.726 -7.019 6.978 1.00 94.25 84 ILE A CA 1
ATOM 636 C C . ILE A 1 84 ? -5.358 -8.197 7.727 1.00 94.25 84 ILE A C 1
ATOM 638 O O . ILE A 1 84 ? -6.065 -7.991 8.716 1.00 94.25 84 ILE A O 1
ATOM 642 N N . LYS A 1 85 ? -5.063 -9.438 7.318 1.00 94.56 85 LYS A N 1
ATOM 643 C CA . LYS A 1 85 ? -5.579 -10.645 7.988 1.00 94.56 85 LYS A CA 1
ATOM 644 C C . LYS A 1 85 ? -5.176 -10.704 9.459 1.00 94.56 85 LYS A C 1
ATOM 646 O O . LYS A 1 85 ? -5.997 -11.078 10.293 1.00 94.56 85 LYS A O 1
ATOM 651 N N . HIS A 1 86 ? -3.938 -10.345 9.792 1.00 91.56 86 HIS A N 1
ATOM 652 C CA . HIS A 1 86 ? -3.479 -10.305 11.179 1.00 91.56 86 HIS A CA 1
ATOM 653 C C . HIS A 1 86 ? -4.289 -9.300 12.008 1.00 91.56 86 HIS A C 1
ATOM 655 O O . HIS A 1 86 ? -4.728 -9.618 13.113 1.00 91.56 86 HIS A O 1
ATOM 661 N N . ARG A 1 87 ? -4.559 -8.114 11.453 1.00 88.62 87 ARG A N 1
ATOM 662 C CA . ARG A 1 87 ? -5.346 -7.080 12.129 1.00 88.62 87 ARG A CA 1
ATOM 663 C C . ARG A 1 87 ? -6.805 -7.487 12.328 1.00 88.62 87 ARG A C 1
ATOM 665 O O . ARG A 1 87 ? -7.333 -7.273 13.412 1.00 88.62 87 ARG A O 1
ATOM 672 N N . LEU A 1 88 ? -7.428 -8.109 11.327 1.00 89.88 88 LEU A N 1
ATOM 673 C CA . LEU A 1 88 ? -8.819 -8.575 11.405 1.00 89.88 88 LEU A CA 1
ATOM 674 C C . LEU A 1 88 ? -9.022 -9.703 12.427 1.00 89.88 88 LEU A C 1
ATOM 676 O O . LEU A 1 88 ? -10.098 -9.822 13.002 1.00 89.88 88 LEU A O 1
ATOM 680 N N . LYS A 1 89 ? -7.995 -10.523 12.677 1.00 87.88 89 LYS A N 1
ATOM 681 C CA . LYS A 1 89 ? -8.037 -11.575 13.706 1.00 87.88 89 LYS A CA 1
ATOM 682 C C . LYS A 1 89 ? -7.974 -11.028 15.134 1.00 87.88 89 LYS A C 1
ATOM 684 O O . LYS A 1 89 ? -8.268 -11.763 16.074 1.00 87.88 89 LYS A O 1
ATOM 689 N N . LYS A 1 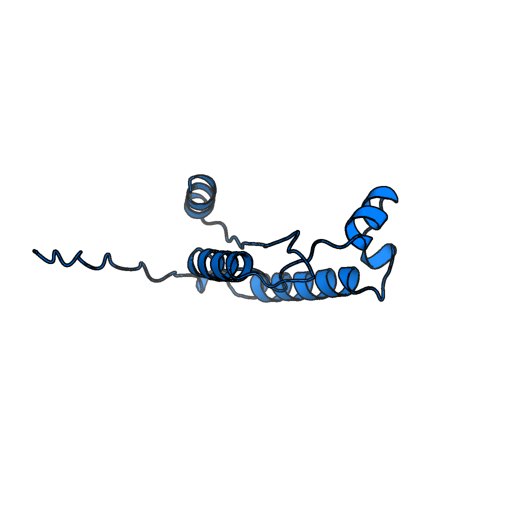90 ? -7.573 -9.767 15.323 1.00 74.94 90 LYS A N 1
ATOM 690 C CA . LYS A 1 90 ? -7.515 -9.150 16.647 1.00 74.94 90 LYS A CA 1
ATOM 691 C C . LYS A 1 90 ? -8.937 -8.750 17.066 1.00 74.94 90 LYS A C 1
ATOM 693 O O . LYS A 1 90 ? -9.559 -7.960 16.361 1.00 74.94 90 LYS A O 1
ATOM 698 N N . PRO A 1 91 ? -9.471 -9.253 18.194 1.00 60.81 91 PRO A N 1
ATOM 699 C CA . PRO A 1 91 ? -10.813 -8.888 18.628 1.00 60.81 91 PRO A CA 1
ATOM 700 C C . PRO A 1 91 ? -10.899 -7.373 18.875 1.00 60.81 91 PRO A C 1
ATOM 702 O O . PRO A 1 91 ? -10.032 -6.792 19.536 1.00 60.81 91 PRO A O 1
ATOM 705 N N . ALA A 1 92 ? -11.972 -6.749 18.373 1.00 58.75 92 ALA A N 1
ATOM 706 C CA . ALA A 1 92 ? -12.224 -5.298 18.384 1.00 58.75 92 ALA A CA 1
ATOM 707 C C . ALA A 1 92 ? -12.187 -4.643 19.789 1.00 58.75 92 ALA A C 1
ATOM 709 O O . ALA A 1 92 ? -12.133 -3.425 19.927 1.00 58.75 92 ALA A O 1
ATOM 710 N N . SER A 1 93 ? -12.148 -5.444 20.858 1.00 49.62 93 SER A N 1
ATOM 711 C CA . SER A 1 93 ? -12.062 -4.998 22.253 1.00 49.62 93 SER A CA 1
ATOM 712 C C . SER A 1 93 ? -10.685 -4.457 22.679 1.00 49.62 93 SER A C 1
ATOM 714 O O . SER A 1 93 ? -10.582 -3.864 23.754 1.00 49.62 93 SER A O 1
ATOM 716 N N . ALA A 1 94 ? -9.616 -4.662 21.902 1.00 49.19 94 ALA A N 1
ATOM 717 C CA . ALA A 1 94 ? -8.252 -4.318 22.329 1.00 49.19 94 ALA A CA 1
ATOM 718 C C . ALA A 1 94 ? -7.772 -2.916 21.895 1.00 49.19 94 ALA A C 1
ATOM 720 O O . ALA A 1 94 ? -6.667 -2.510 22.253 1.00 49.19 94 ALA A O 1
ATOM 721 N N . ALA A 1 95 ? -8.572 -2.158 21.137 1.00 50.62 95 ALA A N 1
ATOM 722 C CA . ALA A 1 95 ? -8.206 -0.832 20.633 1.00 50.62 95 ALA A CA 1
ATOM 723 C C . ALA A 1 95 ? -8.690 0.317 21.543 1.00 50.62 95 ALA A C 1
ATOM 725 O O . ALA A 1 95 ? -9.179 1.338 21.067 1.00 50.62 95 ALA A O 1
ATOM 726 N N . LYS A 1 96 ? -8.531 0.200 22.868 1.00 42.12 96 LYS A N 1
ATOM 727 C CA . LYS A 1 96 ? -8.568 1.390 23.735 1.00 42.12 96 LYS A CA 1
ATOM 728 C C . LYS A 1 96 ? -7.256 2.151 23.542 1.00 42.12 96 LYS A C 1
ATOM 730 O O . LYS A 1 96 ? -6.246 1.823 24.155 1.00 42.12 96 LYS A O 1
ATOM 735 N N . THR A 1 97 ? -7.250 3.142 22.652 1.00 44.28 97 THR A N 1
ATOM 736 C CA . THR A 1 97 ? -6.142 4.103 22.557 1.00 44.28 97 THR A CA 1
ATOM 737 C C . THR A 1 97 ? -6.046 4.862 23.888 1.00 44.28 97 THR A C 1
ATOM 739 O O . THR A 1 97 ? -7.047 5.460 24.290 1.00 44.28 97 THR A O 1
ATOM 742 N N . PRO A 1 98 ? -4.892 4.879 24.582 1.00 40.97 98 PRO A N 1
ATOM 743 C CA . PRO A 1 98 ? -4.715 5.768 25.717 1.00 40.97 98 PRO A CA 1
ATOM 744 C C . PRO A 1 98 ? -4.808 7.207 25.208 1.00 40.97 98 PRO A C 1
ATOM 746 O O . PRO A 1 98 ? -4.046 7.624 24.336 1.00 40.97 98 PRO A O 1
ATOM 749 N N . SER A 1 99 ? -5.775 7.958 25.727 1.00 40.75 99 SER A N 1
ATOM 750 C CA . SER A 1 99 ? -5.883 9.398 25.527 1.00 40.75 99 SER A CA 1
ATOM 751 C C . SER A 1 99 ? -4.583 10.053 25.998 1.00 40.75 99 SER A C 1
ATOM 753 O O . SER A 1 99 ? -4.308 10.082 27.201 1.00 40.75 99 SER A O 1
ATOM 755 N N . ALA A 1 100 ? -3.771 10.554 25.067 1.00 40.97 100 ALA A N 1
ATOM 756 C CA . ALA A 1 100 ? -2.617 11.373 25.401 1.00 40.97 100 ALA A CA 1
ATOM 757 C C . ALA A 1 100 ? -3.119 12.619 26.149 1.00 40.97 100 ALA A C 1
ATOM 759 O O . ALA A 1 100 ? -3.855 13.433 25.591 1.00 40.97 100 ALA A O 1
ATOM 760 N N . LYS A 1 101 ? -2.778 12.732 27.438 1.00 38.50 101 LYS A N 1
ATOM 761 C CA . LYS A 1 101 ? -3.045 13.938 28.230 1.00 38.50 101 LYS A CA 1
ATOM 762 C C . LYS A 1 101 ? -2.241 15.105 27.631 1.00 38.50 101 LYS A C 1
ATOM 764 O O . LYS A 1 101 ? -1.094 14.888 27.245 1.00 38.50 101 LYS A O 1
ATOM 769 N N . PRO A 1 102 ? -2.795 16.328 27.563 1.00 38.62 102 PRO A N 1
ATOM 770 C CA . PRO A 1 102 ? -2.072 17.477 27.033 1.00 38.62 102 PRO A CA 1
ATOM 771 C C . PRO A 1 102 ? -0.920 17.861 27.974 1.00 38.62 102 PRO A C 1
ATOM 773 O O . PRO A 1 102 ? -1.140 18.224 29.131 1.00 38.62 102 PRO A O 1
ATOM 776 N N . THR A 1 103 ? 0.316 17.772 27.481 1.00 39.44 103 THR A N 1
ATOM 777 C CA . THR A 1 103 ? 1.513 18.244 28.190 1.00 39.44 103 THR A CA 1
ATOM 778 C C . THR A 1 103 ? 1.525 19.774 28.171 1.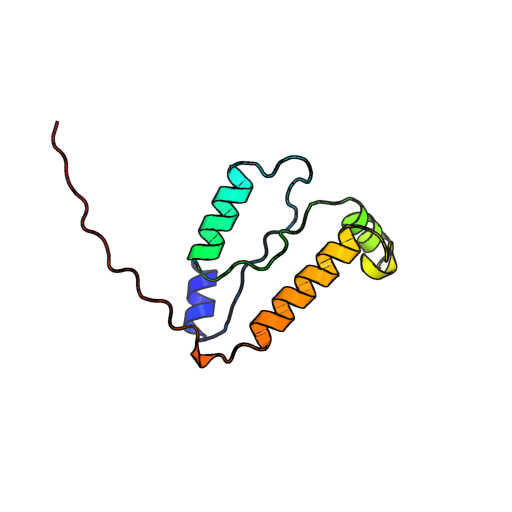00 39.44 103 THR A C 1
ATOM 780 O O . THR A 1 103 ? 1.465 20.387 27.106 1.00 39.44 103 THR A O 1
ATOM 783 N N . LYS A 1 104 ? 1.556 20.399 29.356 1.00 39.41 104 LYS A N 1
ATOM 784 C CA . LYS A 1 104 ? 1.592 21.859 29.534 1.00 39.41 104 LYS A CA 1
ATOM 785 C C . LYS A 1 104 ? 2.796 22.469 28.803 1.00 39.41 104 LYS A C 1
ATOM 787 O O . LYS A 1 104 ? 3.920 22.002 28.971 1.00 39.41 104 LYS A O 1
ATOM 792 N N . ALA A 1 105 ? 2.547 23.532 28.040 1.00 39.56 105 ALA A N 1
ATOM 793 C CA . ALA A 1 105 ? 3.574 24.342 27.398 1.00 39.56 105 ALA A CA 1
ATOM 794 C C . ALA A 1 105 ? 4.459 25.023 28.455 1.00 39.56 105 ALA A C 1
ATOM 796 O O . ALA A 1 105 ? 3.965 25.779 29.293 1.00 39.56 105 ALA A O 1
ATOM 797 N N . VAL A 1 106 ? 5.765 24.762 28.403 1.00 42.22 106 VAL A N 1
ATOM 798 C CA . VAL A 1 106 ? 6.768 25.523 29.151 1.00 42.22 106 VAL A CA 1
ATOM 799 C C . VAL A 1 106 ? 7.048 26.800 28.360 1.00 42.22 106 VAL A C 1
ATOM 801 O O . VAL A 1 106 ? 7.574 26.748 27.251 1.00 42.22 106 VAL A O 1
ATOM 804 N N . ARG A 1 107 ? 6.642 27.949 28.911 1.00 44.69 107 ARG A N 1
ATOM 805 C CA . ARG A 1 107 ? 7.104 29.271 28.470 1.00 44.69 107 ARG A CA 1
ATOM 806 C C . ARG A 1 107 ? 8.539 29.442 28.960 1.00 44.69 107 ARG A C 1
ATOM 808 O O . ARG A 1 107 ? 8.737 29.439 30.169 1.00 44.69 107 ARG A O 1
ATOM 815 N N . ASN A 1 108 ? 9.488 29.652 28.053 1.00 38.09 108 ASN A N 1
ATOM 816 C CA . ASN A 1 108 ? 10.791 30.204 28.411 1.00 38.09 108 ASN A CA 1
ATOM 817 C C . ASN A 1 108 ? 10.901 31.624 27.864 1.00 38.09 108 ASN A C 1
ATOM 819 O O . ASN A 1 108 ? 10.666 31.868 26.682 1.00 38.09 108 ASN A O 1
ATOM 823 N N . ALA A 1 109 ? 11.205 32.531 28.787 1.00 39.78 109 ALA A N 1
ATOM 824 C CA . ALA A 1 109 ? 11.578 33.909 28.549 1.00 39.78 109 ALA A CA 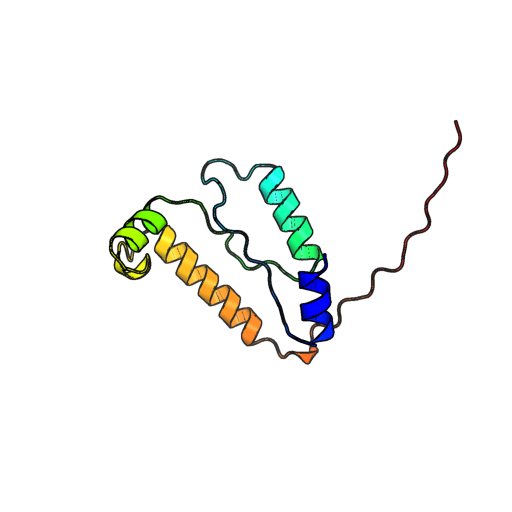1
ATOM 825 C C . ALA A 1 109 ? 13.007 33.983 27.994 1.00 39.78 109 ALA A C 1
ATOM 827 O O . ALA A 1 109 ? 13.882 33.238 28.442 1.00 39.78 109 ALA A O 1
ATOM 828 N N . ALA A 1 110 ? 13.211 34.904 27.059 1.00 37.28 110 ALA A N 1
ATOM 829 C CA . ALA A 1 110 ? 14.462 35.596 26.784 1.00 37.28 110 ALA A CA 1
ATOM 830 C C . ALA A 1 110 ? 14.091 36.998 26.291 1.00 37.28 110 ALA A C 1
ATOM 832 O O . ALA A 1 110 ? 13.131 37.080 25.489 1.00 37.28 110 ALA A O 1
#

Radius of gyration: 18.34 Å; chains: 1; bounding box: 34×49×48 Å

Secondary structure (DSSP, 8-state):
-HHHHHHHHTT----B---SB-TT---HHHHHHHHHHHHHH-B-SSPPB--HHHHHHHHTT--HHHH-TTSHHHHHHHHHHHHHHHHHTS-GGG------PPPPP-----

Sequence (110 aa):
EITRMRVKEKGKDYAFLLNQCPPAQQSARVELGAKALQAMGGLLAPLVSSRVDYQEAARLGRGVGEFNPDGVAAEEMRELWASIKHRLKKPASAAKTPSAKPTKAVRNAA

Foldseek 3Di:
DVVLVVCVVVVHQDEAAAEQAAPPDPDPVVVVVQVVRCLSHYYADDRHHNDVLCVVCVVVVHDSCVSPVPDPNVVRVVRSVVRVVVVVPDPSVPPPDPDDDDDDDDDDDD

pLDDT: mean 82.21, std 19.83, range [37.28, 98.5]